Protein AF-A0A7K2AW94-F1 (afdb_monomer_lite)

Radius of gyration: 39.17 Å; chains: 1; bounding box: 87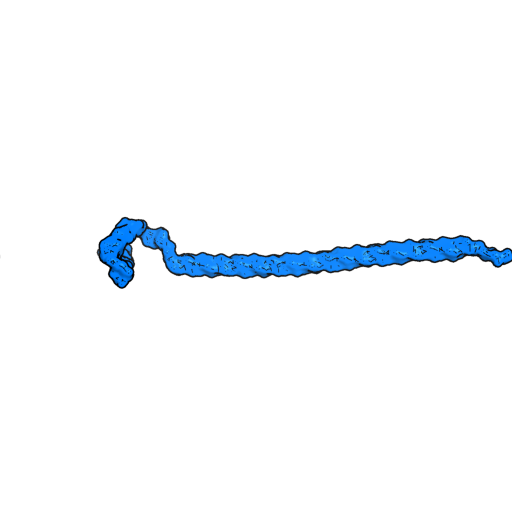×17×103 Å

Sequence (107 aa):
MTETDVKTAVLHRKIAEHMDTETADALIERLPPDWEQLVTKTDLARLGADLGGKITALAAAMESMEGRLERRAARDLRTVLFAFAGFALAVMGMFTTILVAGVPAAG

pLDDT: mean 84.06, std 8.24, range [50.47, 93.94]

Secondary structure (DSSP, 8-state):
--HHHHHHHHHHHHHHTTS-HHHHHHHHHTS-S-GGGSPPHHHHHHHHHHHHHHHHHHHHHHHHHHHHHHHHHHHHHHHHHHHHHHHHHHHHHHHHHHHHHT-----

Structure (mmCIF, N/CA/C/O backbone):
data_AF-A0A7K2AW94-F1
#
_entry.id   AF-A0A7K2AW94-F1
#
loop_
_atom_site.group_PDB
_atom_site.id
_atom_site.type_symbol
_atom_site.label_atom_id
_atom_site.label_alt_id
_atom_site.label_comp_id
_atom_site.label_asym_id
_atom_site.label_entity_id
_atom_site.label_seq_id
_atom_site.pdbx_PDB_ins_code
_atom_site.Cartn_x
_atom_site.Cartn_y
_atom_site.Cartn_z
_atom_site.occupancy
_atom_site.B_iso_or_equiv
_atom_site.auth_seq_id
_atom_site.auth_comp_id
_atom_site.auth_asym_id
_atom_site.auth_atom_id
_atom_site.pdbx_PDB_model_num
ATOM 1 N N . MET A 1 1 ? -37.182 -4.065 30.817 1.00 59.34 1 MET A N 1
ATOM 2 C CA . MET A 1 1 ? -35.746 -3.727 30.835 1.00 59.34 1 MET A CA 1
ATOM 3 C C . MET A 1 1 ? -35.232 -3.991 29.438 1.00 59.34 1 MET A C 1
ATOM 5 O O . MET A 1 1 ? -35.354 -5.122 28.979 1.00 59.34 1 MET A O 1
ATOM 9 N N . THR A 1 2 ? -34.846 -2.945 28.718 1.00 78.69 2 THR A N 1
ATOM 10 C CA . THR A 1 2 ? -34.411 -3.066 27.322 1.00 78.69 2 THR A CA 1
ATOM 11 C C . THR A 1 2 ? -32.975 -3.590 27.264 1.00 78.69 2 THR A C 1
ATOM 13 O O . THR A 1 2 ? -32.229 -3.485 28.236 1.00 78.69 2 THR A O 1
ATOM 16 N N . GLU A 1 3 ? -32.575 -4.189 26.142 1.00 76.44 3 GLU A N 1
ATOM 17 C CA . GLU A 1 3 ? -31.192 -4.651 25.936 1.00 76.44 3 GLU A CA 1
ATOM 18 C C . GLU A 1 3 ? -30.177 -3.504 26.106 1.00 76.44 3 GLU A C 1
ATOM 20 O O . GLU A 1 3 ? -29.080 -3.697 26.632 1.00 76.44 3 GLU A O 1
ATOM 25 N N . THR A 1 4 ? -30.589 -2.294 25.728 1.00 76.75 4 THR A N 1
ATOM 26 C CA . THR A 1 4 ? -29.857 -1.042 25.913 1.00 76.75 4 THR A CA 1
ATOM 27 C C . THR A 1 4 ? -29.600 -0.748 27.391 1.00 76.75 4 THR A C 1
ATOM 29 O O . THR A 1 4 ? -28.455 -0.505 27.759 1.00 76.75 4 THR A O 1
ATOM 32 N N . ASP A 1 5 ? -30.611 -0.875 28.258 1.00 78.38 5 ASP A N 1
ATOM 33 C CA . ASP A 1 5 ? -30.465 -0.641 29.707 1.00 78.38 5 ASP A CA 1
ATOM 34 C C . ASP A 1 5 ? -29.437 -1.591 30.340 1.00 78.38 5 ASP A C 1
ATOM 36 O O . ASP A 1 5 ? -28.650 -1.197 31.203 1.00 78.38 5 ASP A O 1
ATOM 40 N N . VAL A 1 6 ? -29.406 -2.848 29.881 1.00 82.50 6 VAL A N 1
ATOM 41 C CA . VAL A 1 6 ? -28.448 -3.858 30.358 1.00 82.50 6 VAL A CA 1
ATOM 42 C C . VAL A 1 6 ? -27.023 -3.498 29.932 1.00 82.50 6 VAL A C 1
ATOM 44 O O . VAL A 1 6 ? -26.099 -3.589 30.742 1.00 82.50 6 VAL A O 1
ATOM 47 N N . LYS A 1 7 ? -26.826 -3.060 28.682 1.00 81.12 7 LYS A N 1
ATOM 48 C CA . LYS A 1 7 ? -25.509 -2.645 28.166 1.00 81.12 7 LYS A CA 1
ATOM 49 C C . LYS A 1 7 ? -24.992 -1.392 28.872 1.00 81.12 7 LYS A C 1
ATOM 51 O O . LYS A 1 7 ? -23.827 -1.377 29.272 1.00 81.12 7 LYS A O 1
ATOM 56 N N . THR A 1 8 ? -25.855 -0.404 29.107 1.00 81.56 8 THR A N 1
ATOM 57 C CA . THR A 1 8 ? -25.513 0.811 29.860 1.00 81.56 8 THR A CA 1
ATOM 58 C C . THR A 1 8 ? -25.098 0.483 31.289 1.00 81.56 8 THR A C 1
ATOM 60 O O . THR A 1 8 ? -24.052 0.947 31.732 1.00 81.56 8 THR A O 1
ATOM 63 N N . ALA A 1 9 ? -25.842 -0.378 31.989 1.00 84.06 9 ALA A N 1
ATOM 64 C CA . ALA A 1 9 ? -25.512 -0.773 33.359 1.00 84.06 9 ALA A CA 1
ATOM 65 C C . ALA A 1 9 ? -24.175 -1.534 33.454 1.00 84.06 9 ALA A C 1
ATOM 67 O O . ALA A 1 9 ? -23.389 -1.318 34.377 1.00 84.06 9 ALA A O 1
ATOM 68 N N . VAL A 1 10 ? -23.884 -2.410 32.485 1.00 85.38 10 VAL A N 1
ATOM 69 C CA . VAL A 1 10 ? -22.607 -3.141 32.430 1.00 85.38 10 VAL A CA 1
ATOM 70 C C . VAL A 1 10 ? -21.440 -2.206 32.114 1.00 85.38 10 VAL A C 1
ATOM 72 O O . VAL A 1 10 ? -20.368 -2.357 32.704 1.00 85.38 10 VAL A O 1
ATOM 75 N N . LEU A 1 11 ? -21.629 -1.243 31.204 1.00 83.38 11 LEU A N 1
ATOM 76 C 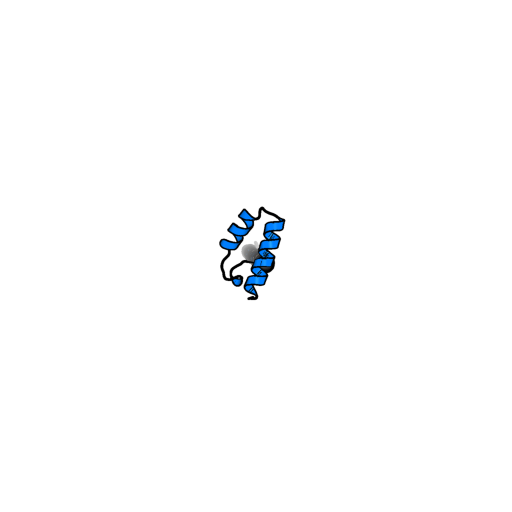CA . LEU A 1 11 ? -20.600 -0.255 30.890 1.00 83.38 11 LEU A CA 1
ATOM 77 C C . LEU A 1 11 ? -20.342 0.664 32.086 1.00 83.38 11 LEU A C 1
ATOM 79 O O . LEU A 1 11 ? -19.187 0.836 32.459 1.00 83.38 11 LEU A O 1
ATOM 83 N N . HIS A 1 12 ? -21.399 1.187 32.711 1.00 84.81 12 HIS A N 1
ATOM 84 C CA . HIS A 1 12 ? -21.315 2.034 33.903 1.00 84.81 12 HIS A CA 1
ATOM 85 C C . HIS A 1 12 ? -20.513 1.350 35.008 1.00 84.81 12 HIS A C 1
ATOM 87 O O . HIS A 1 12 ? -19.527 1.910 35.481 1.00 84.81 12 HIS A O 1
ATOM 93 N N . ARG A 1 13 ? -20.834 0.084 35.313 1.00 87.44 13 ARG A N 1
ATOM 94 C CA . ARG A 1 13 ? -20.096 -0.700 36.311 1.00 87.44 13 ARG A CA 1
ATOM 95 C C . ARG A 1 13 ? -18.609 -0.817 35.976 1.00 87.44 13 ARG A C 1
ATOM 97 O O . ARG A 1 13 ? -17.771 -0.615 36.843 1.00 87.44 13 ARG A O 1
ATOM 104 N N . LYS A 1 14 ? -18.273 -1.118 34.719 1.00 84.94 14 LYS A N 1
ATOM 105 C CA . LYS A 1 14 ? -16.875 -1.233 34.267 1.00 84.94 14 LYS A CA 1
ATOM 106 C C . LYS A 1 14 ? -16.117 0.090 34.293 1.00 84.94 14 LYS A C 1
ATOM 108 O O . LYS A 1 14 ? -14.911 0.089 34.514 1.00 84.94 14 LYS A O 1
ATOM 113 N N . ILE A 1 15 ? -16.794 1.199 34.016 1.00 85.38 15 ILE A N 1
ATOM 114 C CA . ILE A 1 15 ? -16.195 2.532 34.080 1.00 85.38 15 ILE A CA 1
ATOM 115 C C . ILE A 1 15 ? -15.950 2.895 35.550 1.00 85.38 15 ILE A C 1
ATOM 117 O O . ILE A 1 15 ? -14.827 3.238 35.903 1.00 85.38 15 ILE A O 1
ATOM 121 N N . ALA A 1 16 ? -16.936 2.691 36.425 1.00 87.88 16 ALA A N 1
ATOM 122 C CA . ALA A 1 16 ? -16.816 2.923 37.866 1.00 87.88 16 ALA A CA 1
ATOM 123 C C . ALA A 1 16 ? -15.773 2.019 38.567 1.00 87.88 16 ALA A C 1
ATOM 125 O O . ALA A 1 16 ? -15.289 2.353 39.642 1.00 87.88 16 ALA A O 1
ATOM 126 N N . GLU A 1 17 ? -15.384 0.884 37.971 1.00 90.38 17 GLU A N 1
ATOM 127 C CA . GLU A 1 17 ? -14.263 0.053 38.453 1.00 90.38 17 GLU A CA 1
ATOM 128 C C . GLU A 1 17 ? -12.886 0.731 38.255 1.00 90.38 17 GLU A C 1
ATOM 130 O O . GLU A 1 17 ? -11.915 0.363 38.920 1.00 90.38 17 GLU A O 1
ATOM 135 N N . HIS A 1 18 ? -12.778 1.718 37.358 1.00 86.81 18 HIS A N 1
ATOM 136 C CA . HIS A 1 18 ? -11.513 2.366 36.987 1.00 86.81 18 HIS A CA 1
ATOM 137 C C . HIS A 1 18 ? -11.475 3.884 37.219 1.00 86.81 18 HIS A C 1
ATOM 139 O O . HIS A 1 18 ? -10.408 4.485 37.093 1.00 86.81 18 HIS A O 1
ATOM 145 N N . MET A 1 19 ? -12.604 4.505 37.552 1.00 88.94 19 MET A N 1
ATOM 146 C CA . MET A 1 19 ? -12.729 5.931 37.864 1.00 88.94 19 MET A CA 1
ATOM 147 C C . MET A 1 19 ? -13.819 6.152 38.916 1.00 88.94 19 MET A C 1
ATOM 149 O O . MET A 1 19 ? -14.601 5.249 39.204 1.00 88.94 19 MET A O 1
ATOM 153 N N . ASP A 1 20 ? -13.843 7.333 39.528 1.00 89.69 20 ASP A N 1
ATOM 154 C CA . ASP A 1 20 ? -14.864 7.703 40.502 1.00 89.69 20 ASP A CA 1
ATOM 155 C C . ASP A 1 20 ? -16.271 7.670 39.888 1.00 89.69 20 ASP A C 1
ATOM 157 O O . ASP A 1 20 ? -16.476 7.914 38.696 1.00 89.69 20 ASP A O 1
ATOM 161 N N . THR A 1 21 ? -17.253 7.340 40.724 1.00 85.19 21 THR A N 1
ATOM 162 C CA . THR A 1 21 ? -18.646 7.136 40.313 1.00 85.19 21 THR A CA 1
ATOM 163 C C . THR A 1 21 ? -19.258 8.389 39.691 1.00 85.19 21 THR A C 1
ATOM 165 O O . THR A 1 21 ? -20.019 8.274 38.739 1.00 85.19 21 THR A O 1
ATOM 168 N N . GLU A 1 22 ? -18.881 9.575 40.176 1.00 85.75 22 GLU A N 1
ATOM 169 C CA . GLU A 1 22 ? -19.361 10.863 39.661 1.00 85.75 22 GLU A CA 1
ATOM 170 C C . GLU A 1 22 ? -18.870 11.107 38.224 1.00 85.75 22 GLU A C 1
ATOM 172 O O . GLU A 1 22 ? -19.652 11.458 37.337 1.00 85.75 22 GLU A O 1
ATOM 177 N N . THR A 1 23 ? -17.594 10.823 37.952 1.00 83.94 23 THR A N 1
ATOM 178 C CA . THR A 1 23 ? -17.040 10.878 36.594 1.00 83.94 23 THR A CA 1
ATOM 179 C C . THR A 1 23 ? -17.652 9.810 35.687 1.00 83.94 23 THR A C 1
ATOM 181 O O . THR A 1 23 ? -17.913 10.087 34.515 1.00 83.94 23 THR A O 1
ATOM 184 N N . ALA A 1 24 ? -17.925 8.608 36.205 1.00 83.31 24 ALA A N 1
ATOM 185 C CA . ALA A 1 24 ? -18.576 7.537 35.450 1.00 83.31 24 ALA A CA 1
ATOM 186 C C . ALA A 1 24 ? -20.016 7.898 35.035 1.00 83.31 24 ALA A C 1
ATOM 188 O O . ALA A 1 24 ? -20.398 7.656 33.886 1.00 83.31 24 ALA A O 1
ATOM 189 N N . ASP A 1 25 ? -20.783 8.520 35.937 1.00 85.06 25 ASP A N 1
ATOM 190 C CA . ASP A 1 25 ? -22.136 9.025 35.676 1.00 85.06 25 ASP A CA 1
ATOM 191 C C . ASP A 1 25 ? -22.121 10.105 34.586 1.00 85.06 25 ASP A C 1
ATOM 193 O O . ASP A 1 25 ? -22.838 9.993 33.589 1.00 85.06 25 ASP A O 1
ATOM 197 N N . ALA A 1 26 ? -21.228 11.092 34.712 1.00 86.00 26 ALA A N 1
ATOM 198 C CA . ALA A 1 26 ? -21.077 12.163 33.726 1.00 86.00 26 ALA A CA 1
ATOM 199 C C . ALA A 1 26 ? -20.660 11.641 32.336 1.00 86.00 26 ALA A C 1
ATOM 201 O O . ALA A 1 26 ? -21.026 12.217 31.307 1.00 86.00 26 ALA A O 1
ATOM 202 N N . LEU A 1 27 ? -19.886 10.552 32.285 1.00 83.19 27 LEU A N 1
ATOM 203 C CA . LEU A 1 27 ? -19.482 9.907 31.035 1.00 83.19 27 LEU A CA 1
ATOM 204 C C . LEU A 1 27 ? -20.651 9.183 30.373 1.00 83.19 27 LEU A C 1
ATOM 206 O O . LEU A 1 27 ? -20.840 9.325 29.167 1.00 83.19 27 LEU A O 1
ATOM 210 N N . ILE A 1 28 ? -21.440 8.442 31.153 1.00 84.44 28 ILE A N 1
ATOM 211 C CA . ILE A 1 28 ? -22.615 7.712 30.665 1.00 84.44 28 ILE A CA 1
ATOM 212 C C . ILE A 1 28 ? -23.696 8.680 30.174 1.00 84.44 28 ILE A C 1
ATOM 214 O O . ILE A 1 28 ? -24.287 8.435 29.127 1.00 84.44 28 ILE A O 1
ATOM 218 N N . GLU A 1 29 ? -23.902 9.806 30.860 1.00 85.06 29 GLU A N 1
ATOM 219 C CA . GLU A 1 29 ? -24.861 10.843 30.454 1.00 85.06 29 GLU A CA 1
ATOM 220 C C . GLU A 1 29 ? -24.476 11.521 29.127 1.00 85.06 29 GLU A C 1
ATOM 222 O O . GLU A 1 29 ? -25.335 11.976 28.373 1.00 85.06 29 GLU A O 1
ATOM 227 N N . ARG A 1 30 ? -23.176 11.555 28.807 1.00 84.00 30 ARG A N 1
ATOM 228 C CA . ARG A 1 30 ? -22.657 12.088 27.539 1.00 84.00 30 ARG A CA 1
ATOM 229 C C . ARG A 1 30 ? -22.594 11.068 26.408 1.00 84.00 30 ARG A C 1
ATOM 231 O O . ARG A 1 30 ? -22.298 11.464 25.277 1.00 84.00 30 ARG A O 1
ATOM 238 N N . LEU A 1 31 ? -22.826 9.783 26.677 1.00 79.56 31 LEU A N 1
ATOM 239 C CA . LEU A 1 31 ? -22.870 8.786 25.613 1.00 79.56 31 LEU A CA 1
ATOM 240 C C . LEU A 1 31 ? -24.116 9.005 24.745 1.00 79.56 31 LEU A C 1
ATOM 242 O O . LEU A 1 31 ? -25.186 9.336 25.262 1.00 79.56 31 LEU A O 1
ATOM 246 N N . PRO A 1 32 ? -24.004 8.813 23.420 1.00 78.69 32 PRO A N 1
ATOM 247 C CA . PRO A 1 32 ? -25.168 8.832 22.557 1.00 78.69 32 PRO A CA 1
ATOM 248 C C . PRO A 1 32 ? -26.164 7.749 23.008 1.00 78.69 32 PRO A C 1
ATOM 250 O O . PRO A 1 32 ? -25.751 6.660 23.413 1.00 78.69 32 PRO A O 1
ATOM 253 N N . PRO A 1 33 ? -27.479 8.011 22.902 1.00 73.38 33 PRO A N 1
ATOM 254 C CA . PRO A 1 33 ? -28.507 7.026 23.248 1.00 73.38 33 PRO A CA 1
ATOM 255 C C . PRO A 1 33 ? -28.459 5.786 22.340 1.00 73.38 33 PRO A C 1
ATOM 257 O O . PRO A 1 33 ? -29.007 4.737 22.680 1.00 73.38 33 PRO A O 1
ATOM 260 N N . ASP A 1 34 ? -27.797 5.913 21.190 1.00 80.00 34 ASP A N 1
ATOM 261 C CA . ASP A 1 34 ? -27.591 4.867 20.205 1.00 80.00 34 ASP A CA 1
ATOM 262 C C . ASP A 1 34 ? -26.167 4.297 20.297 1.00 80.00 34 ASP A C 1
ATOM 264 O O . ASP A 1 34 ? -25.173 4.958 19.984 1.00 80.00 34 ASP A O 1
ATOM 268 N N . TRP A 1 35 ? -26.084 3.038 20.722 1.00 75.56 35 TRP A N 1
ATOM 269 C CA . TRP A 1 35 ? -24.831 2.306 20.899 1.00 75.56 35 TRP A CA 1
ATOM 270 C C . TRP A 1 35 ? -24.136 1.969 19.582 1.00 75.56 35 TRP A C 1
ATOM 272 O O . TRP A 1 35 ? -22.936 1.698 19.594 1.00 75.56 35 TRP A O 1
ATOM 282 N N . GLU A 1 36 ? -24.849 1.996 18.454 1.00 74.44 36 GLU A N 1
ATOM 283 C CA . GLU A 1 36 ? -24.265 1.738 17.133 1.00 74.44 36 GLU A CA 1
ATOM 284 C C . GLU A 1 36 ? -23.353 2.881 16.667 1.00 74.44 36 GLU A C 1
ATOM 286 O O . GLU A 1 36 ? -22.501 2.690 15.802 1.00 74.44 36 GLU A O 1
ATOM 291 N N . GLN A 1 37 ? -23.473 4.060 17.283 1.00 73.81 37 GLN A N 1
ATOM 292 C CA . GLN A 1 37 ? -22.632 5.223 16.987 1.00 73.81 37 GLN A CA 1
ATOM 293 C C . GLN A 1 37 ? -21.290 5.192 17.729 1.00 73.81 37 GLN A C 1
ATOM 295 O O . GLN A 1 37 ? -20.412 6.018 17.467 1.00 73.81 37 GLN A O 1
ATOM 300 N N . LEU A 1 38 ? -21.104 4.245 18.653 1.00 78.69 38 LEU A N 1
ATOM 301 C CA . LEU A 1 38 ? -19.853 4.080 19.379 1.00 78.69 38 LEU A CA 1
ATOM 302 C C . LEU A 1 38 ? -18.880 3.233 18.568 1.00 78.69 38 LEU A C 1
ATOM 304 O O . LEU A 1 38 ? -19.096 2.046 18.337 1.00 78.69 38 LEU A O 1
ATOM 308 N N . VAL A 1 39 ? -17.752 3.839 18.199 1.00 79.62 39 VAL A N 1
ATOM 309 C CA . VAL A 1 39 ? -16.647 3.114 17.569 1.00 79.62 39 VAL A CA 1
ATOM 310 C C . VAL A 1 39 ? -16.102 2.087 18.556 1.00 79.62 39 VAL A C 1
ATOM 312 O O . VAL A 1 39 ? -15.579 2.430 19.621 1.00 79.62 39 VAL A O 1
ATOM 315 N N . THR A 1 40 ? -16.197 0.809 18.198 1.00 83.00 40 THR A N 1
ATOM 316 C CA . THR A 1 40 ? -15.710 -0.275 19.046 1.00 83.00 40 THR A CA 1
ATOM 317 C C . THR A 1 40 ? -14.243 -0.593 18.759 1.00 83.00 40 THR A C 1
ATOM 319 O O . THR A 1 40 ? -13.693 -0.293 17.697 1.00 83.00 40 THR A O 1
ATOM 322 N N . LYS A 1 41 ? -13.587 -1.288 19.697 1.00 83.00 41 LYS A N 1
ATOM 323 C CA . LYS A 1 41 ? -12.239 -1.839 19.463 1.00 83.00 41 LYS A CA 1
ATOM 324 C C . LYS A 1 41 ? -12.200 -2.770 18.246 1.00 83.00 41 LYS A C 1
ATOM 326 O O . LYS A 1 41 ? -11.177 -2.844 17.573 1.00 83.00 41 LYS A O 1
ATOM 331 N N . THR A 1 42 ? -13.301 -3.463 17.959 1.00 83.56 42 THR A N 1
ATOM 332 C CA . THR A 1 42 ? -13.429 -4.346 16.795 1.00 83.56 42 THR A CA 1
ATOM 333 C C . THR A 1 42 ? -13.412 -3.548 15.494 1.00 83.56 42 THR A C 1
ATOM 335 O O . THR A 1 42 ? -12.755 -3.961 14.540 1.00 83.56 42 THR A O 1
ATOM 338 N N . ASP A 1 43 ? -14.066 -2.387 15.461 1.00 84.56 43 ASP A N 1
ATOM 339 C CA . ASP A 1 43 ? -14.078 -1.513 14.284 1.00 84.56 43 ASP A CA 1
ATOM 340 C C . ASP A 1 43 ? -12.690 -0.931 14.019 1.00 84.56 43 ASP A C 1
ATOM 342 O O . ASP A 1 43 ? -12.213 -0.956 12.885 1.00 84.56 43 ASP A O 1
ATOM 346 N N . LEU A 1 44 ? -11.986 -0.517 15.078 1.00 87.69 44 LEU A N 1
ATOM 347 C CA . LEU A 1 44 ? -10.591 -0.082 14.979 1.00 87.69 44 LEU A CA 1
ATOM 348 C C . LEU A 1 44 ? -9.666 -1.208 14.497 1.00 87.69 44 LEU A C 1
ATOM 350 O O . LEU A 1 44 ? -8.799 -0.971 13.659 1.00 87.69 44 LEU A O 1
ATOM 354 N N . ALA A 1 45 ? -9.859 -2.438 14.981 1.00 86.81 45 ALA A N 1
ATOM 355 C CA . ALA A 1 45 ? -9.079 -3.591 14.535 1.00 86.81 45 ALA A CA 1
ATOM 356 C C . ALA A 1 45 ? -9.330 -3.914 13.053 1.00 86.81 45 ALA A C 1
ATOM 358 O O . ALA A 1 45 ? -8.383 -4.176 12.310 1.00 86.81 45 ALA A O 1
ATOM 359 N N . ARG A 1 46 ? -10.590 -3.846 12.601 1.00 89.00 46 ARG A N 1
ATOM 360 C CA . ARG A 1 46 ? -10.956 -4.016 11.186 1.00 89.00 46 ARG A CA 1
ATOM 361 C C . ARG A 1 46 ? -10.336 -2.934 10.312 1.00 89.00 46 ARG A C 1
ATOM 363 O O . ARG A 1 46 ? -9.766 -3.257 9.275 1.00 89.00 46 ARG A O 1
ATOM 370 N N . LEU A 1 47 ? -10.404 -1.677 10.748 1.00 91.38 47 LEU A N 1
ATOM 371 C CA . LEU A 1 47 ? -9.799 -0.558 10.034 1.00 91.38 47 LEU A CA 1
ATOM 372 C C . LEU A 1 47 ? -8.278 -0.726 9.932 1.00 91.38 47 LEU A C 1
ATOM 374 O O . LEU A 1 47 ? -7.712 -0.553 8.856 1.00 91.38 47 LEU A O 1
ATOM 378 N N . GLY A 1 48 ? -7.623 -1.124 11.026 1.00 87.56 48 GLY A N 1
ATOM 379 C CA . GLY A 1 48 ? -6.189 -1.413 11.045 1.00 87.56 48 GLY A CA 1
ATOM 380 C C . GLY A 1 48 ? -5.797 -2.540 10.087 1.00 87.56 48 GLY A C 1
ATOM 381 O O . GLY A 1 48 ? -4.803 -2.418 9.373 1.00 87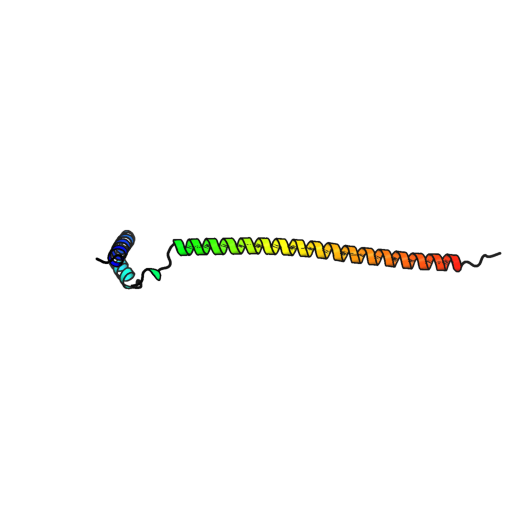.56 48 GLY A O 1
ATOM 382 N N . ALA A 1 49 ? -6.597 -3.606 10.014 1.00 92.38 49 ALA A N 1
ATOM 383 C CA . ALA A 1 49 ? -6.373 -4.703 9.076 1.00 92.38 49 ALA A CA 1
ATOM 384 C C . ALA A 1 49 ? -6.556 -4.271 7.609 1.00 92.38 49 ALA A C 1
ATOM 386 O O . ALA A 1 49 ? -5.724 -4.611 6.768 1.00 92.38 49 ALA A O 1
ATOM 387 N N . ASP A 1 50 ? -7.597 -3.490 7.305 1.00 93.56 50 ASP A N 1
ATOM 388 C CA . ASP A 1 50 ? -7.843 -2.953 5.958 1.00 93.56 50 ASP A CA 1
ATOM 389 C C . ASP A 1 50 ? -6.714 -2.012 5.506 1.00 93.56 50 ASP A C 1
ATOM 391 O O . ASP A 1 50 ? -6.182 -2.143 4.402 1.00 93.56 50 ASP A O 1
ATOM 395 N N . LEU A 1 51 ? -6.275 -1.111 6.391 1.00 92.50 51 LEU A N 1
ATOM 396 C CA . LEU A 1 51 ? -5.122 -0.237 6.159 1.00 92.50 51 LEU A CA 1
ATOM 397 C C . LEU A 1 51 ? -3.842 -1.041 5.917 1.00 92.50 51 LEU A C 1
ATOM 399 O O . LEU A 1 51 ? -3.126 -0.766 4.955 1.00 92.50 51 LEU A O 1
ATOM 403 N N . GLY A 1 52 ? -3.576 -2.054 6.745 1.00 92.31 52 GLY A N 1
ATOM 404 C CA . GLY A 1 52 ? -2.432 -2.947 6.569 1.00 92.31 52 GLY A CA 1
ATOM 405 C C . GLY A 1 52 ? -2.451 -3.632 5.202 1.00 92.31 52 GLY A C 1
ATOM 406 O O . GLY A 1 52 ? -1.463 -3.576 4.471 1.00 92.31 52 GLY A O 1
ATOM 407 N N . GLY A 1 53 ? -3.602 -4.184 4.807 1.00 92.50 53 GLY A N 1
ATOM 408 C CA . GLY A 1 53 ? -3.783 -4.809 3.497 1.00 92.50 53 GLY A CA 1
ATOM 409 C C . GLY A 1 53 ? -3.542 -3.842 2.335 1.00 92.50 53 GLY A C 1
ATOM 410 O O . GLY A 1 53 ? -2.844 -4.186 1.378 1.00 92.50 53 GLY A O 1
ATOM 411 N N . LYS A 1 54 ? -4.049 -2.608 2.431 1.00 93.06 54 LYS A N 1
ATOM 412 C CA . LYS A 1 54 ? -3.834 -1.561 1.418 1.00 93.06 54 LYS A CA 1
ATOM 413 C C . LYS A 1 54 ? -2.366 -1.159 1.295 1.00 93.06 54 LYS A C 1
ATOM 415 O O . LYS A 1 54 ? -1.888 -0.991 0.175 1.00 93.06 54 LYS A O 1
ATOM 420 N N . ILE A 1 55 ? -1.645 -1.044 2.411 1.00 93.19 55 ILE A N 1
ATOM 421 C CA . ILE A 1 55 ? -0.205 -0.742 2.406 1.00 93.19 55 ILE A CA 1
ATOM 422 C C . ILE A 1 55 ? 0.571 -1.871 1.722 1.00 93.19 55 ILE A C 1
ATOM 424 O O . ILE A 1 55 ? 1.392 -1.603 0.847 1.00 93.19 55 ILE A O 1
ATOM 428 N N . THR A 1 56 ? 0.282 -3.130 2.059 1.00 93.88 56 THR A N 1
ATOM 429 C CA . THR A 1 56 ? 0.934 -4.284 1.422 1.00 93.88 56 THR A CA 1
ATOM 430 C C . THR A 1 56 ? 0.643 -4.345 -0.078 1.00 93.88 56 THR A C 1
ATOM 432 O O . THR A 1 56 ? 1.556 -4.564 -0.874 1.00 93.88 56 THR A O 1
ATOM 435 N N . ALA A 1 57 ? -0.604 -4.099 -0.486 1.00 92.94 57 ALA A N 1
ATOM 436 C CA . ALA A 1 57 ? -0.978 -4.060 -1.897 1.00 92.94 57 ALA A CA 1
ATOM 437 C C . ALA A 1 57 ? -0.263 -2.929 -2.655 1.00 92.94 57 ALA A C 1
ATOM 439 O O . ALA A 1 57 ? 0.200 -3.134 -3.778 1.00 92.94 57 ALA A O 1
ATOM 440 N N . LEU A 1 58 ? -0.134 -1.751 -2.036 1.00 93.94 58 LEU A 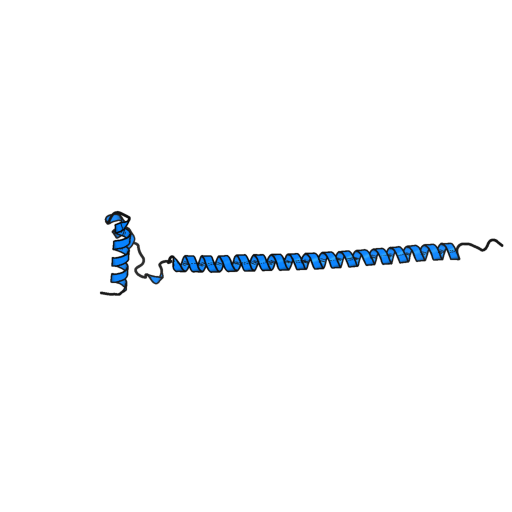N 1
ATOM 441 C CA . LEU A 1 58 ? 0.589 -0.622 -2.616 1.00 93.94 58 LEU A CA 1
ATOM 442 C C . LEU A 1 58 ? 2.081 -0.934 -2.778 1.00 93.94 58 LEU A C 1
ATOM 444 O O . LEU A 1 58 ? 2.634 -0.677 -3.846 1.00 93.94 58 LEU A O 1
ATOM 448 N N . ALA A 1 59 ? 2.713 -1.532 -1.765 1.00 92.81 59 ALA A N 1
ATOM 449 C CA . ALA A 1 59 ? 4.116 -1.937 -1.830 1.00 92.81 59 ALA A CA 1
ATOM 450 C C . ALA A 1 59 ? 4.366 -2.923 -2.985 1.00 92.81 59 ALA A C 1
ATOM 452 O O . ALA A 1 59 ? 5.254 -2.699 -3.805 1.00 92.81 59 ALA A O 1
ATOM 453 N N . ALA A 1 60 ? 3.514 -3.943 -3.126 1.00 92.88 60 ALA A N 1
ATOM 454 C CA . ALA A 1 60 ? 3.601 -4.899 -4.231 1.00 92.88 60 ALA A CA 1
ATOM 455 C C . ALA A 1 60 ? 3.391 -4.236 -5.608 1.00 92.88 60 ALA A C 1
ATOM 457 O O . ALA A 1 60 ? 4.049 -4.585 -6.592 1.00 92.88 60 ALA A O 1
ATOM 458 N N . ALA A 1 61 ? 2.486 -3.255 -5.699 1.00 92.12 61 ALA A N 1
ATOM 459 C CA . ALA A 1 61 ? 2.271 -2.498 -6.929 1.00 92.12 61 ALA A CA 1
ATOM 460 C C . ALA A 1 61 ? 3.493 -1.641 -7.301 1.00 92.12 61 ALA A C 1
ATOM 462 O O . ALA A 1 61 ? 3.837 -1.555 -8.483 1.00 92.12 61 ALA A O 1
ATOM 463 N N . MET A 1 62 ? 4.158 -1.035 -6.312 1.00 92.19 62 MET A N 1
ATOM 464 C CA . MET A 1 62 ? 5.388 -0.266 -6.517 1.00 92.19 62 MET A CA 1
ATOM 465 C C . MET A 1 62 ? 6.539 -1.155 -6.988 1.00 92.19 62 MET A C 1
ATOM 467 O O . MET A 1 62 ? 7.144 -0.839 -8.008 1.00 92.19 62 MET A O 1
ATOM 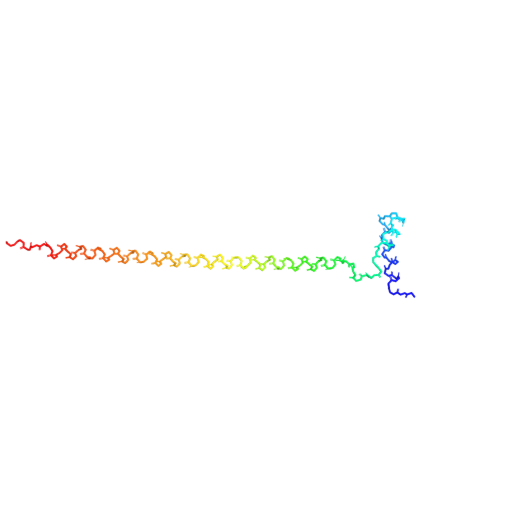471 N N . GLU A 1 63 ? 6.767 -2.296 -6.338 1.00 91.38 63 GLU A N 1
ATOM 472 C CA . GLU A 1 63 ? 7.802 -3.263 -6.736 1.00 91.38 63 GLU A CA 1
ATOM 473 C C . GLU A 1 63 ? 7.578 -3.770 -8.174 1.00 91.38 63 GLU A C 1
ATOM 475 O O . GLU A 1 63 ? 8.493 -3.831 -8.998 1.00 91.38 63 GLU A O 1
ATOM 480 N N . SER A 1 64 ? 6.322 -4.049 -8.533 1.00 92.00 64 SER A N 1
ATOM 481 C CA . SER A 1 64 ? 5.949 -4.421 -9.902 1.00 92.00 64 SER A CA 1
ATOM 482 C C . SER A 1 64 ? 6.217 -3.299 -10.915 1.00 92.00 64 SER A C 1
ATOM 484 O O . SER A 1 64 ? 6.680 -3.554 -12.033 1.00 92.00 64 SER A O 1
ATOM 486 N N . MET A 1 65 ? 5.939 -2.042 -10.552 1.00 90.06 65 MET A N 1
ATOM 487 C CA . MET A 1 65 ? 6.231 -0.885 -11.401 1.00 90.06 65 MET A CA 1
ATOM 488 C C . MET A 1 65 ? 7.732 -0.663 -11.575 1.00 90.06 65 MET A C 1
ATOM 490 O O . MET A 1 65 ? 8.168 -0.445 -12.706 1.00 90.06 65 MET A O 1
ATOM 494 N N . GLU A 1 66 ? 8.513 -0.782 -10.506 1.00 90.69 66 GLU A N 1
ATOM 495 C CA . GLU A 1 66 ? 9.973 -0.691 -10.533 1.00 90.69 66 GLU A CA 1
ATOM 496 C C . GLU A 1 66 ? 10.567 -1.754 -11.463 1.00 90.69 66 GLU A C 1
ATOM 498 O O . GLU A 1 66 ? 11.223 -1.414 -12.451 1.00 90.69 66 GLU A O 1
ATOM 503 N N . GLY A 1 67 ? 10.186 -3.024 -11.293 1.00 89.81 67 GLY A N 1
ATOM 504 C CA . GLY A 1 67 ? 10.645 -4.099 -12.176 1.00 89.81 67 GLY A CA 1
ATOM 505 C C . GLY A 1 67 ? 10.219 -3.918 -13.641 1.00 89.81 67 GLY A C 1
ATOM 506 O O . GLY A 1 67 ? 10.919 -4.342 -14.566 1.00 89.81 67 GLY A O 1
ATOM 507 N N . ARG A 1 68 ? 9.078 -3.269 -13.910 1.00 90.38 68 ARG A N 1
ATOM 508 C CA . ARG A 1 68 ? 8.668 -2.910 -15.282 1.00 90.38 68 ARG A CA 1
ATOM 509 C C . ARG A 1 68 ? 9.510 -1.774 -15.857 1.00 90.38 68 ARG A C 1
ATOM 511 O O . ARG A 1 68 ? 9.802 -1.810 -17.055 1.00 90.38 68 ARG A O 1
ATOM 518 N N . LEU A 1 69 ? 9.858 -0.779 -15.045 1.00 90.06 69 LEU A N 1
ATOM 519 C CA . LEU A 1 69 ? 10.702 0.345 -15.445 1.00 90.06 69 LEU A CA 1
ATOM 520 C C . LEU A 1 69 ? 12.121 -0.128 -15.756 1.00 90.06 69 LEU A C 1
ATOM 522 O O . LEU A 1 69 ? 12.623 0.184 -16.833 1.00 90.06 69 LEU A O 1
ATOM 526 N N . GLU A 1 70 ? 12.711 -0.971 -14.910 1.00 90.00 70 GLU A N 1
ATOM 527 C CA . GLU A 1 70 ? 14.035 -1.560 -15.145 1.00 90.00 70 GLU A CA 1
ATOM 528 C C . GLU A 1 70 ? 14.090 -2.345 -16.458 1.00 90.00 70 GLU A C 1
ATOM 530 O O . GLU A 1 70 ? 14.989 -2.154 -17.278 1.00 90.00 70 GLU A O 1
ATOM 535 N N . ARG A 1 71 ? 13.081 -3.188 -16.723 1.00 88.00 71 ARG A N 1
ATOM 536 C CA . ARG A 1 71 ? 13.007 -3.952 -17.980 1.00 88.00 71 ARG A CA 1
ATOM 537 C C . ARG A 1 71 ? 12.881 -3.053 -19.206 1.00 88.00 71 ARG A C 1
ATOM 539 O O . ARG A 1 71 ? 13.409 -3.405 -20.262 1.00 88.00 71 ARG A O 1
ATOM 546 N N . ARG A 1 72 ? 12.157 -1.933 -19.100 1.00 85.81 72 ARG A N 1
ATOM 547 C CA . ARG A 1 72 ? 12.045 -0.949 -20.189 1.00 85.81 72 ARG A CA 1
ATOM 548 C C . ARG A 1 72 ? 13.372 -0.232 -20.402 1.00 85.81 72 ARG A C 1
ATOM 550 O O . ARG A 1 72 ? 13.876 -0.266 -21.516 1.00 85.81 72 ARG A O 1
ATOM 557 N N . ALA A 1 73 ? 13.981 0.285 -19.338 1.00 85.81 73 ALA A N 1
ATOM 558 C CA . ALA A 1 73 ? 15.276 0.956 -19.402 1.00 85.81 73 ALA A CA 1
ATOM 559 C C . ALA A 1 73 ? 16.365 0.049 -20.002 1.00 85.81 73 ALA A C 1
ATOM 561 O O . ALA A 1 73 ? 17.087 0.463 -20.907 1.00 85.81 73 ALA A O 1
ATOM 562 N N . ALA A 1 74 ? 16.431 -1.218 -19.581 1.00 86.81 74 ALA A N 1
ATOM 563 C CA . ALA A 1 74 ? 17.380 -2.188 -20.126 1.00 86.81 74 ALA A CA 1
ATOM 564 C C . ALA A 1 74 ? 17.146 -2.469 -21.622 1.00 86.81 74 ALA A C 1
ATOM 566 O O . ALA A 1 74 ? 18.099 -2.615 -22.391 1.00 86.81 74 ALA A O 1
ATOM 567 N N . ARG A 1 75 ? 15.881 -2.541 -22.056 1.00 88.00 75 ARG A N 1
ATOM 568 C CA . ARG A 1 75 ? 15.528 -2.766 -23.464 1.00 88.00 75 ARG A CA 1
ATOM 569 C C . ARG A 1 75 ? 15.849 -1.552 -24.329 1.00 88.00 75 ARG A C 1
ATOM 571 O O . ARG A 1 75 ? 16.411 -1.721 -25.412 1.00 88.00 75 ARG A O 1
ATOM 578 N N . ASP A 1 76 ? 15.522 -0.360 -23.852 1.00 87.38 76 ASP A N 1
ATOM 579 C CA . ASP A 1 76 ? 15.755 0.887 -24.576 1.00 87.38 76 ASP A CA 1
ATOM 580 C C . ASP A 1 76 ? 17.258 1.138 -24.716 1.00 87.38 76 ASP A C 1
ATOM 582 O O . ASP A 1 76 ? 17.739 1.366 -25.826 1.00 87.38 76 ASP A O 1
ATOM 586 N N . LEU A 1 77 ? 18.028 0.945 -23.638 1.00 89.06 77 LEU A N 1
ATOM 587 C CA . LEU A 1 77 ? 19.486 1.046 -23.676 1.00 89.06 77 LEU A CA 1
ATOM 588 C C . LEU A 1 77 ? 20.094 0.059 -24.678 1.00 89.06 77 LEU A C 1
ATOM 590 O O . LEU A 1 77 ? 20.934 0.441 -25.491 1.00 89.06 77 LEU A O 1
ATOM 594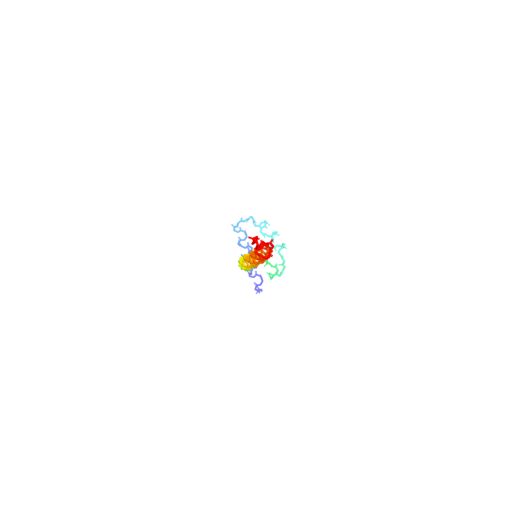 N N . ARG A 1 78 ? 19.647 -1.203 -24.670 1.00 87.25 78 ARG A N 1
ATOM 595 C CA . ARG A 1 78 ? 20.137 -2.225 -25.606 1.00 87.25 78 ARG A CA 1
ATOM 596 C C . ARG A 1 78 ? 19.808 -1.877 -27.058 1.00 87.25 78 ARG A C 1
ATOM 598 O O . ARG A 1 78 ? 20.642 -2.081 -27.935 1.00 87.25 78 ARG A O 1
ATOM 605 N N . THR A 1 79 ? 18.619 -1.337 -27.305 1.00 89.12 79 THR A N 1
ATOM 606 C CA . THR A 1 79 ? 18.188 -0.903 -28.642 1.00 89.12 79 THR A CA 1
ATOM 607 C C . THR A 1 79 ? 19.054 0.248 -29.145 1.00 89.12 79 THR A C 1
ATOM 609 O O . THR A 1 79 ? 19.559 0.191 -30.265 1.00 89.12 79 THR A O 1
ATOM 612 N N . VAL A 1 80 ? 19.299 1.250 -28.297 1.00 87.88 80 VAL A N 1
ATOM 613 C CA . VAL A 1 80 ? 20.182 2.381 -28.612 1.00 87.88 80 VAL A CA 1
ATOM 614 C C . VAL A 1 80 ? 21.609 1.903 -28.880 1.00 87.88 80 VAL A C 1
ATOM 616 O O . VAL A 1 80 ? 22.222 2.317 -29.861 1.00 87.88 80 VAL A O 1
ATOM 619 N N . LEU A 1 81 ? 22.131 0.988 -28.061 1.00 88.44 81 LEU A N 1
ATOM 620 C CA . LEU A 1 81 ? 23.494 0.476 -28.204 1.00 88.44 81 LEU A CA 1
ATOM 621 C C . LEU A 1 81 ? 23.680 -0.306 -29.514 1.00 88.44 81 LEU A C 1
ATOM 623 O O . LEU A 1 81 ? 24.682 -0.121 -30.203 1.00 88.44 81 LEU A O 1
ATOM 627 N N . PHE A 1 82 ? 22.692 -1.116 -29.908 1.00 88.50 82 PHE A N 1
ATOM 628 C CA . PHE A 1 82 ? 22.702 -1.780 -31.213 1.00 88.50 82 PHE A CA 1
ATOM 629 C C . PHE A 1 82 ? 22.574 -0.799 -32.380 1.00 88.50 82 PHE A C 1
ATOM 631 O O . PHE A 1 82 ? 23.254 -0.981 -33.389 1.00 88.50 82 PHE A O 1
ATOM 638 N N . ALA A 1 83 ? 21.755 0.248 -32.249 1.00 85.81 83 ALA A N 1
ATOM 639 C CA . ALA A 1 83 ? 21.637 1.281 -33.274 1.00 85.81 83 ALA A CA 1
ATOM 640 C C . ALA A 1 83 ? 22.973 2.012 -33.490 1.00 85.81 83 ALA A C 1
ATOM 642 O O . ALA A 1 83 ? 23.414 2.162 -34.630 1.00 85.81 83 ALA A O 1
ATOM 643 N N . PHE A 1 84 ? 23.665 2.385 -32.408 1.00 88.44 84 PHE A N 1
ATOM 644 C CA . PHE A 1 84 ? 24.999 2.986 -32.486 1.00 88.44 84 PHE A CA 1
ATOM 645 C C . PHE A 1 84 ? 26.035 2.041 -33.098 1.00 88.44 84 PHE A C 1
ATOM 647 O O . PHE A 1 84 ? 26.795 2.462 -33.967 1.00 88.44 84 PHE A O 1
ATOM 654 N N . ALA A 1 85 ? 26.058 0.768 -32.689 1.00 86.06 85 ALA A N 1
ATOM 655 C CA . ALA A 1 85 ? 26.983 -0.216 -33.250 1.00 86.06 85 ALA A CA 1
ATOM 656 C C . ALA A 1 85 ? 26.757 -0.422 -34.758 1.00 86.06 85 ALA A C 1
ATOM 658 O O . ALA A 1 85 ? 27.716 -0.439 -35.530 1.00 86.06 85 ALA A O 1
ATOM 659 N N . GLY A 1 86 ? 25.495 -0.517 -35.189 1.00 85.75 86 GLY A N 1
ATOM 660 C CA . GLY A 1 86 ? 25.135 -0.624 -36.603 1.00 85.75 86 GLY A CA 1
ATOM 661 C C . GLY A 1 86 ? 25.541 0.613 -37.403 1.00 85.75 86 GLY A C 1
ATOM 662 O O . GLY A 1 86 ? 26.124 0.486 -38.478 1.00 85.75 86 GLY A O 1
ATOM 663 N N . PHE A 1 87 ? 25.307 1.808 -36.856 1.00 88.38 87 PHE A N 1
ATOM 664 C CA . PHE A 1 87 ? 25.729 3.057 -37.487 1.00 88.38 87 PHE A CA 1
ATOM 665 C C . PHE A 1 87 ? 27.256 3.147 -37.615 1.00 88.38 87 PHE A C 1
ATOM 667 O O . PHE A 1 87 ? 27.766 3.436 -38.695 1.00 88.38 87 PHE A O 1
ATOM 674 N N . ALA A 1 88 ? 27.996 2.839 -36.547 1.00 86.56 88 ALA A N 1
ATOM 675 C CA . ALA A 1 88 ? 29.457 2.850 -36.563 1.00 86.56 88 ALA A CA 1
ATOM 676 C C . ALA A 1 88 ? 30.030 1.862 -37.594 1.00 86.56 88 ALA A C 1
ATOM 678 O O . ALA A 1 88 ? 30.952 2.211 -38.331 1.00 86.56 88 ALA A O 1
ATOM 679 N N . LEU A 1 89 ? 29.455 0.657 -37.694 1.00 87.75 89 LEU A N 1
ATOM 680 C CA . LEU A 1 89 ? 29.828 -0.330 -38.711 1.00 87.75 89 LEU A CA 1
ATOM 681 C C . LEU A 1 89 ? 29.541 0.164 -40.132 1.00 87.75 89 LEU A C 1
ATOM 683 O O . LEU A 1 89 ? 30.384 -0.007 -41.011 1.00 87.75 89 LEU A O 1
ATOM 687 N N . ALA A 1 90 ? 28.390 0.799 -40.359 1.00 86.81 90 ALA A N 1
ATOM 688 C CA . ALA A 1 90 ? 28.045 1.362 -41.661 1.00 86.81 90 ALA A CA 1
ATOM 689 C C . ALA A 1 90 ? 29.021 2.474 -42.075 1.00 86.81 90 ALA A C 1
ATOM 691 O O . ALA A 1 90 ? 29.504 2.480 -43.207 1.00 86.81 90 ALA A O 1
ATOM 692 N N . VAL A 1 91 ? 29.372 3.370 -41.146 1.00 87.56 91 VAL A N 1
ATOM 693 C CA . VAL A 1 91 ? 30.362 4.431 -41.382 1.00 87.56 91 VAL A CA 1
ATOM 694 C C . VAL A 1 91 ? 31.734 3.829 -41.691 1.00 87.56 91 VAL A C 1
ATOM 696 O O . VAL A 1 91 ? 32.343 4.189 -42.695 1.00 87.56 91 VAL A O 1
ATOM 699 N N . MET A 1 92 ? 32.203 2.867 -40.891 1.00 86.31 92 MET A N 1
ATOM 700 C CA . MET A 1 92 ? 33.470 2.163 -41.138 1.00 86.31 92 MET A CA 1
ATOM 701 C C . MET A 1 92 ? 33.494 1.473 -42.507 1.00 86.31 92 MET A C 1
ATOM 703 O O . MET A 1 92 ? 34.471 1.616 -43.239 1.00 86.31 92 MET A O 1
ATOM 707 N N . GLY A 1 93 ? 32.416 0.779 -42.882 1.00 86.06 93 GLY A N 1
ATOM 708 C CA . GLY A 1 93 ? 32.279 0.141 -44.194 1.00 86.06 93 GLY A CA 1
ATOM 709 C C . GLY A 1 93 ? 32.299 1.142 -45.353 1.00 86.06 93 GLY A C 1
ATOM 710 O O . GLY A 1 93 ? 32.880 0.879 -46.406 1.00 86.06 93 GLY A O 1
ATOM 711 N N . MET A 1 94 ? 31.711 2.323 -45.162 1.00 84.00 94 MET A N 1
ATOM 712 C CA . MET A 1 94 ? 31.762 3.392 -46.158 1.00 84.00 94 MET A CA 1
ATOM 713 C C . MET A 1 94 ? 33.194 3.913 -46.339 1.00 84.00 94 MET A C 1
ATOM 715 O O . MET A 1 94 ? 33.661 4.039 -47.470 1.00 84.00 94 MET A O 1
ATOM 719 N N . PHE A 1 95 ? 33.921 4.146 -45.242 1.00 80.06 95 PHE A N 1
ATOM 720 C CA . PHE A 1 95 ? 35.317 4.587 -45.290 1.00 80.06 95 PHE A CA 1
ATOM 721 C C . PHE A 1 95 ? 36.245 3.560 -45.942 1.00 80.06 95 PHE A C 1
ATOM 723 O O . PHE A 1 95 ? 37.078 3.939 -46.765 1.00 80.06 95 PHE A O 1
ATOM 730 N N . THR A 1 96 ? 36.101 2.271 -45.624 1.00 80.50 96 THR A N 1
ATOM 731 C CA . THR A 1 96 ? 36.911 1.216 -46.253 1.00 80.50 96 THR A CA 1
ATOM 732 C C . THR A 1 96 ? 36.630 1.118 -47.749 1.00 80.50 96 THR A C 1
ATOM 734 O O . THR A 1 96 ? 37.567 1.004 -48.534 1.00 80.50 96 THR A O 1
ATOM 737 N N . THR A 1 97 ? 35.367 1.246 -48.163 1.00 80.06 97 THR A N 1
ATOM 738 C CA . THR A 1 97 ? 34.993 1.238 -49.586 1.00 80.06 97 THR A CA 1
ATOM 739 C C . THR A 1 97 ? 35.594 2.434 -50.330 1.00 80.06 97 THR A C 1
ATOM 741 O O . THR A 1 97 ? 36.145 2.259 -51.414 1.00 80.06 97 THR A O 1
ATOM 744 N N . ILE A 1 98 ? 35.553 3.635 -49.741 1.00 77.75 98 ILE A N 1
ATOM 745 C CA . ILE A 1 98 ? 36.158 4.842 -50.329 1.00 77.75 98 ILE A CA 1
ATOM 746 C C . ILE A 1 98 ? 37.682 4.701 -50.437 1.00 77.75 98 ILE A C 1
ATOM 748 O O . ILE A 1 98 ? 38.244 5.044 -51.472 1.00 77.75 98 ILE A O 1
ATOM 752 N N . LEU A 1 99 ? 38.355 4.171 -49.411 1.00 79.00 99 LEU A N 1
ATOM 753 C CA . LEU A 1 99 ? 39.804 3.938 -49.438 1.00 79.00 99 LEU A CA 1
ATOM 754 C C . LEU A 1 99 ? 40.207 2.923 -50.512 1.00 79.00 99 LEU A C 1
ATOM 756 O O . LEU A 1 99 ? 41.156 3.170 -51.246 1.00 79.00 99 LEU A O 1
ATOM 760 N N . VAL A 1 100 ? 39.479 1.810 -50.636 1.00 78.25 100 VAL A N 1
ATOM 761 C CA . VAL A 1 100 ? 39.771 0.770 -51.636 1.00 78.25 100 VAL A CA 1
ATOM 762 C C . VAL A 1 100 ? 39.487 1.261 -53.059 1.00 78.25 100 VAL A C 1
ATOM 764 O O . VAL A 1 100 ? 40.291 1.017 -53.952 1.00 78.25 100 VAL A O 1
ATOM 767 N N . ALA A 1 101 ? 38.381 1.977 -53.282 1.00 76.56 101 ALA A N 1
ATOM 768 C CA . ALA A 1 101 ? 38.038 2.522 -54.599 1.00 76.56 101 ALA A CA 1
ATOM 769 C C . ALA A 1 101 ? 38.876 3.758 -54.984 1.00 76.56 101 ALA A C 1
ATOM 771 O O . ALA A 1 101 ? 39.026 4.060 -56.165 1.00 76.56 101 ALA A O 1
ATOM 772 N N . GLY A 1 102 ? 39.404 4.479 -53.992 1.00 65.50 102 GLY A N 1
ATOM 773 C CA . GLY A 1 102 ? 40.193 5.698 -54.152 1.00 65.50 102 GLY A CA 1
ATOM 774 C C . GLY A 1 102 ? 41.702 5.482 -54.264 1.00 65.50 102 GLY A C 1
ATOM 775 O O . GLY A 1 102 ? 42.419 6.468 -54.404 1.00 65.50 102 GLY A O 1
ATOM 776 N N . VAL A 1 103 ? 42.201 4.241 -54.208 1.00 61.38 103 VAL A N 1
ATOM 777 C CA . VAL A 1 103 ? 43.593 3.922 -54.557 1.00 61.38 103 VAL A CA 1
ATOM 778 C C . VAL A 1 103 ? 43.651 3.723 -56.076 1.00 61.38 103 VAL A C 1
ATOM 780 O O . VAL A 1 103 ? 43.302 2.639 -56.550 1.00 61.38 103 VAL A O 1
ATOM 783 N N . PRO A 1 104 ? 44.061 4.727 -56.882 1.00 59.91 104 PRO A N 1
ATOM 784 C CA . PRO A 1 104 ? 44.402 4.457 -58.267 1.00 59.91 104 PRO A CA 1
ATOM 785 C C . PRO A 1 104 ? 45.537 3.438 -58.251 1.00 59.91 104 PRO A C 1
ATOM 787 O O . PRO A 1 104 ? 46.547 3.636 -57.572 1.00 59.91 104 PRO A O 1
ATOM 790 N N . ALA A 1 105 ? 45.346 2.327 -58.959 1.00 60.56 105 ALA A N 1
ATOM 791 C CA . ALA A 1 105 ? 46.413 1.382 -59.226 1.00 60.56 105 ALA A CA 1
ATOM 792 C C . ALA A 1 105 ? 47.539 2.157 -59.921 1.00 60.56 105 ALA A C 1
ATOM 794 O O . ALA A 1 105 ? 47.441 2.472 -61.105 1.00 60.56 105 ALA A O 1
ATOM 795 N N . ALA A 1 106 ? 48.557 2.544 -59.155 1.00 58.03 106 ALA A N 1
ATOM 796 C CA . ALA A 1 106 ? 49.785 3.113 -59.677 1.00 58.03 106 ALA A CA 1
ATOM 797 C C . ALA A 1 106 ? 50.511 1.988 -60.427 1.00 58.03 106 ALA A C 1
ATOM 799 O O . ALA A 1 106 ? 51.262 1.217 -59.829 1.00 58.03 106 ALA A O 1
ATOM 800 N N . GLY A 1 107 ? 50.155 1.838 -61.703 1.00 50.47 107 GLY A N 1
ATOM 801 C CA . GLY A 1 107 ? 50.930 1.135 -62.721 1.00 50.47 107 GLY A CA 1
ATOM 802 C C . GLY A 1 107 ? 51.904 2.076 -63.408 1.00 50.47 107 GLY A C 1
ATOM 803 O O . GLY A 1 107 ? 51.657 3.305 -63.385 1.00 50.47 107 GLY A O 1
#

Foldseek 3Di:
DDPLVVVLVVQLVVVCVPDPNVVSVVVSVPDDSDPVPDCDPVNVVVVVVVVVVVVVVVVVVVVVVVVVVVVVVVVVVVVVVVVVVVVVVVVVVVVVVCVVVVPDPPD